Protein AF-A0A0Q5P008-F1 (afdb_monomer)

Radius of gyration: 14.78 Å; Cα contacts (8 Å, |Δi|>4): 80; chains: 1; bounding box: 42×21×34 Å

Structure (mmCIF, N/CA/C/O backbone):
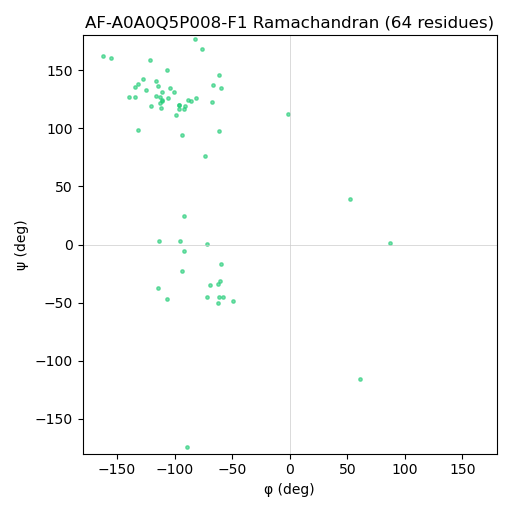data_AF-A0A0Q5P008-F1
#
_entry.id   AF-A0A0Q5P008-F1
#
loop_
_atom_site.group_PDB
_atom_site.id
_atom_site.type_symbol
_atom_site.label_atom_id
_atom_site.label_alt_id
_atom_site.label_comp_id
_atom_site.label_asym_id
_atom_site.label_entity_id
_atom_site.label_seq_id
_atom_site.pdbx_PDB_ins_code
_atom_site.Cartn_x
_atom_site.Cartn_y
_atom_site.Cartn_z
_atom_site.occupancy
_atom_site.B_iso_or_equiv
_atom_site.auth_seq_id
_atom_site.auth_comp_id
_atom_site.auth_asym_id
_atom_site.auth_atom_id
_atom_site.pdbx_PDB_model_num
ATOM 1 N N . MET A 1 1 ? -8.260 -5.248 -5.986 1.00 84.25 1 MET A N 1
ATOM 2 C CA . MET A 1 1 ? -8.302 -3.780 -5.787 1.00 84.25 1 MET A CA 1
ATOM 3 C C . MET A 1 1 ? -9.718 -3.258 -5.966 1.00 84.25 1 MET A C 1
ATOM 5 O O . MET A 1 1 ? -10.380 -3.662 -6.918 1.00 84.25 1 MET A O 1
ATOM 9 N N . HIS A 1 2 ? -10.176 -2.377 -5.073 1.00 92.00 2 HIS A N 1
ATOM 10 C CA . HIS A 1 2 ? -11.498 -1.746 -5.159 1.00 92.00 2 HIS A CA 1
ATOM 11 C C . HIS A 1 2 ? -11.639 -0.904 -6.453 1.00 92.00 2 HIS A C 1
ATOM 13 O O . HIS A 1 2 ? -10.651 -0.310 -6.885 1.00 92.00 2 HIS A O 1
ATOM 19 N N . PRO A 1 3 ? -12.822 -0.814 -7.096 1.00 93.38 3 PRO A N 1
ATOM 20 C CA . PRO A 1 3 ? -13.000 -0.019 -8.320 1.00 93.38 3 PRO A CA 1
ATOM 21 C C . PRO A 1 3 ? -12.711 1.478 -8.146 1.00 93.38 3 PRO A C 1
ATOM 23 O O . PRO A 1 3 ? -12.216 2.115 -9.065 1.00 93.38 3 PRO A O 1
ATOM 26 N N . LYS A 1 4 ? -12.965 2.028 -6.951 1.00 95.00 4 LYS A N 1
ATOM 27 C CA . LYS A 1 4 ? -12.655 3.426 -6.591 1.00 95.00 4 LYS A CA 1
ATOM 28 C C . LYS A 1 4 ? -11.271 3.598 -5.951 1.00 95.00 4 LYS A C 1
ATOM 30 O O . LYS A 1 4 ? -11.090 4.486 -5.127 1.00 95.00 4 LYS A O 1
ATOM 3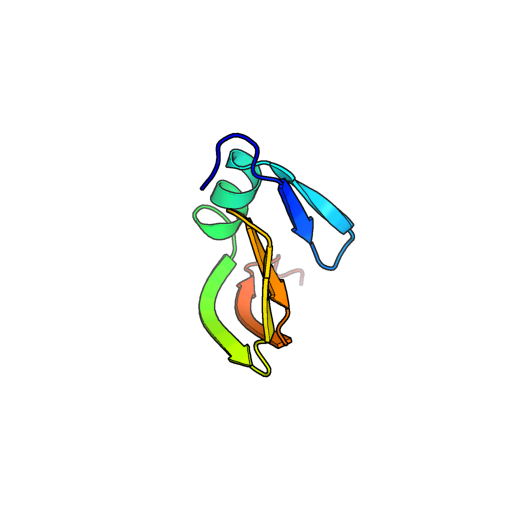5 N N . PHE A 1 5 ? -10.336 2.692 -6.226 1.00 95.69 5 PHE A N 1
ATOM 36 C CA . PHE A 1 5 ? -8.986 2.787 -5.677 1.00 95.69 5 PHE A CA 1
ATOM 37 C C . PHE A 1 5 ? -8.312 4.095 -6.112 1.00 95.69 5 PHE A C 1
ATOM 39 O O . PHE A 1 5 ? -8.353 4.454 -7.291 1.00 95.69 5 PHE A O 1
ATOM 46 N N . CYS A 1 6 ? -7.683 4.762 -5.148 1.00 95.62 6 CYS A N 1
ATOM 47 C CA . CYS A 1 6 ? -6.870 5.950 -5.340 1.00 95.62 6 CYS A CA 1
ATOM 48 C C . CYS A 1 6 ? -5.583 5.781 -4.533 1.00 95.62 6 CYS A C 1
ATOM 50 O O . CYS A 1 6 ? -5.633 5.331 -3.385 1.00 95.62 6 CYS A O 1
ATOM 52 N N . TRP A 1 7 ? -4.450 6.126 -5.134 1.00 95.62 7 TRP A N 1
ATOM 53 C CA . TRP A 1 7 ? -3.148 6.104 -4.482 1.00 95.62 7 TRP A CA 1
ATOM 54 C C . TRP A 1 7 ? -2.411 7.405 -4.737 1.00 95.62 7 TRP A C 1
ATOM 56 O O . TRP A 1 7 ? -2.402 7.898 -5.864 1.00 95.62 7 TRP A O 1
ATOM 66 N N . THR A 1 8 ? -1.771 7.924 -3.696 1.00 95.44 8 THR A N 1
ATOM 67 C CA . THR A 1 8 ? -0.933 9.117 -3.768 1.00 95.44 8 THR A CA 1
ATOM 68 C C . THR A 1 8 ? 0.513 8.709 -3.528 1.00 95.44 8 THR A C 1
ATOM 70 O O . THR A 1 8 ? 0.807 8.052 -2.530 1.00 95.44 8 THR A O 1
ATOM 73 N N . SER A 1 9 ? 1.412 9.087 -4.436 1.00 91.06 9 SER A N 1
ATOM 74 C CA . SER A 1 9 ? 2.837 8.780 -4.315 1.00 91.06 9 SER A CA 1
ATOM 75 C C . SER A 1 9 ? 3.534 9.669 -3.289 1.00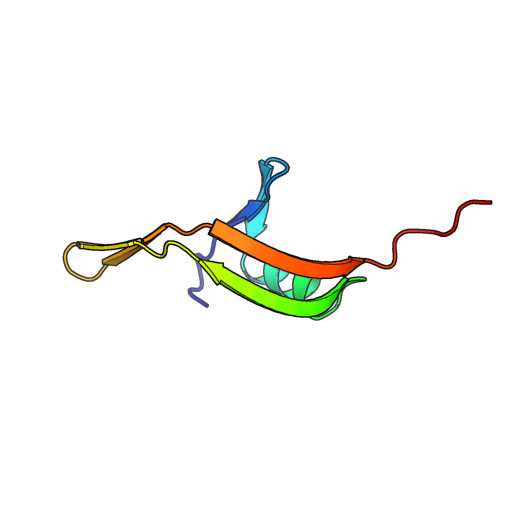 91.06 9 SER A C 1
ATOM 77 O O . SER A 1 9 ? 3.028 10.720 -2.897 1.00 91.06 9 SER A O 1
ATOM 79 N N . HIS A 1 10 ? 4.769 9.311 -2.934 1.00 88.44 10 HIS A N 1
ATOM 80 C CA . HIS A 1 10 ? 5.652 10.174 -2.142 1.00 88.44 10 HIS A CA 1
ATOM 81 C C . HIS A 1 10 ? 5.953 11.530 -2.816 1.00 88.44 10 HIS A C 1
ATOM 83 O O . HIS A 1 10 ? 6.415 12.450 -2.148 1.00 88.44 10 HIS A O 1
ATOM 89 N N . LYS A 1 11 ? 5.697 11.668 -4.127 1.00 91.69 11 LYS A N 1
ATOM 90 C CA . LYS A 1 11 ? 5.828 12.925 -4.885 1.00 91.69 11 LYS A CA 1
ATOM 91 C C . LYS A 1 11 ? 4.526 13.732 -4.937 1.00 91.69 11 LYS A C 1
ATOM 93 O O . LYS A 1 11 ? 4.524 14.839 -5.462 1.00 91.69 11 LYS A O 1
ATOM 98 N N . GLY A 1 12 ? 3.426 13.188 -4.412 1.00 94.19 12 GLY A N 1
ATOM 99 C CA . GLY A 1 12 ? 2.094 13.792 -4.476 1.00 94.19 12 GLY A CA 1
ATOM 100 C C . GLY A 1 12 ? 1.297 13.449 -5.739 1.00 94.19 12 GLY A C 1
ATOM 101 O O . GLY A 1 12 ? 0.161 13.902 -5.874 1.00 94.19 12 GLY A O 1
ATOM 102 N N . ASP A 1 13 ? 1.849 12.636 -6.644 1.00 92.81 13 ASP A N 1
ATOM 103 C CA . ASP A 1 13 ? 1.143 12.185 -7.847 1.00 92.81 13 ASP A CA 1
ATOM 104 C C . ASP A 1 13 ? -0.029 11.274 -7.471 1.00 92.81 13 ASP A C 1
ATOM 106 O O . ASP A 1 13 ? 0.123 10.387 -6.628 1.00 92.81 13 ASP A O 1
ATOM 110 N N . GLN A 1 14 ? -1.178 11.451 -8.124 1.00 95.62 14 GLN A N 1
ATOM 111 C CA . GLN A 1 14 ? -2.369 10.635 -7.885 1.00 95.62 14 GLN A CA 1
ATOM 112 C C . GLN A 1 14 ? -2.592 9.614 -8.997 1.00 95.62 14 GLN A C 1
ATOM 114 O O . GLN A 1 14 ? -2.552 9.931 -10.187 1.00 95.62 14 GLN A O 1
ATOM 119 N N . PHE A 1 15 ? -2.900 8.387 -8.592 1.00 93.69 15 PHE A N 1
ATOM 120 C CA . PHE A 1 15 ? -3.142 7.264 -9.482 1.00 93.69 15 PHE A CA 1
ATOM 121 C C . PHE A 1 15 ? -4.504 6.654 -9.188 1.00 93.69 15 PHE A C 1
ATOM 123 O O . PHE A 1 15 ? -4.848 6.370 -8.039 1.00 93.69 15 PHE A O 1
ATOM 130 N N . ASN A 1 16 ? -5.266 6.410 -10.251 1.00 95.06 16 ASN A N 1
ATOM 131 C CA . ASN A 1 16 ? -6.435 5.551 -10.171 1.00 95.06 16 ASN A CA 1
ATOM 132 C C . ASN A 1 16 ? -5.994 4.081 -10.268 1.00 95.06 16 ASN A C 1
ATOM 134 O O . ASN A 1 16 ? -4.818 3.772 -10.475 1.00 95.06 16 ASN A O 1
ATOM 138 N N . ARG A 1 17 ? -6.949 3.158 -10.141 1.00 92.88 17 ARG A N 1
ATOM 139 C CA . ARG A 1 17 ? -6.687 1.715 -10.237 1.00 92.88 17 ARG A CA 1
ATOM 140 C C . ARG A 1 17 ? -5.861 1.322 -11.469 1.00 92.88 17 ARG A C 1
ATOM 142 O O . ARG A 1 17 ? -4.923 0.544 -11.338 1.00 92.88 17 ARG A O 1
ATOM 149 N N . GLU A 1 18 ? -6.225 1.800 -12.653 1.00 92.50 18 GLU A N 1
ATOM 150 C CA . GLU A 1 18 ? -5.599 1.376 -13.910 1.00 92.50 18 GLU A CA 1
ATOM 151 C C . GLU A 1 18 ? -4.184 1.934 -14.052 1.00 92.50 18 GLU A C 1
ATOM 153 O O . GLU A 1 18 ? -3.258 1.193 -14.385 1.00 92.50 18 GLU A O 1
ATOM 158 N N . THR A 1 19 ? -3.992 3.222 -13.752 1.00 90.69 19 THR A N 1
ATOM 159 C CA . THR A 1 19 ? -2.673 3.858 -13.856 1.00 90.69 19 THR A CA 1
ATOM 160 C C . THR A 1 19 ? -1.709 3.343 -12.793 1.00 90.69 19 THR A C 1
ATOM 162 O O . THR A 1 19 ? -0.527 3.159 -13.088 1.00 90.69 19 THR A O 1
ATOM 165 N N . TYR A 1 20 ? -2.208 3.028 -11.594 1.00 90.62 20 TYR A N 1
ATOM 166 C CA . TYR A 1 20 ? -1.417 2.372 -10.556 1.00 90.62 20 TYR A CA 1
ATOM 167 C C . TYR A 1 20 ? -0.947 0.984 -11.006 1.00 90.62 20 TYR A C 1
ATOM 169 O O . TYR A 1 20 ? 0.244 0.689 -10.925 1.00 90.62 20 TYR A O 1
ATOM 177 N N . LEU A 1 21 ? -1.855 0.141 -11.514 1.00 89.94 21 LEU A N 1
ATOM 178 C CA . LEU A 1 21 ? -1.499 -1.208 -11.965 1.00 89.94 21 LEU A CA 1
ATOM 179 C C . LEU A 1 21 ? -0.484 -1.169 -13.109 1.00 89.94 21 LEU A C 1
ATOM 181 O O . LEU A 1 21 ? 0.524 -1.866 -13.041 1.00 89.94 21 LEU A O 1
ATOM 185 N N . ARG A 1 22 ? -0.687 -0.302 -14.108 1.00 87.00 22 ARG A N 1
ATOM 186 C CA . ARG A 1 22 ? 0.261 -0.142 -15.220 1.00 87.00 22 ARG A CA 1
ATOM 187 C C . ARG A 1 22 ? 1.659 0.240 -14.730 1.00 87.00 22 ARG A C 1
ATOM 189 O O . ARG A 1 22 ? 2.635 -0.359 -15.159 1.00 87.00 22 ARG A O 1
ATOM 196 N N . SER A 1 23 ? 1.756 1.195 -13.804 1.00 81.25 23 SER A N 1
ATOM 197 C CA . SER A 1 23 ? 3.039 1.649 -13.245 1.00 81.25 23 SER A CA 1
ATOM 198 C C . SER A 1 23 ? 3.796 0.544 -12.494 1.00 81.25 23 SER A C 1
ATOM 200 O O . SER A 1 23 ? 5.026 0.491 -12.528 1.00 81.25 23 SER A O 1
ATOM 202 N N . ASN A 1 24 ? 3.063 -0.352 -11.828 1.00 80.50 24 ASN A N 1
ATOM 203 C CA . ASN A 1 24 ? 3.647 -1.384 -10.972 1.00 80.50 24 ASN A CA 1
ATOM 204 C C . ASN A 1 24 ? 3.878 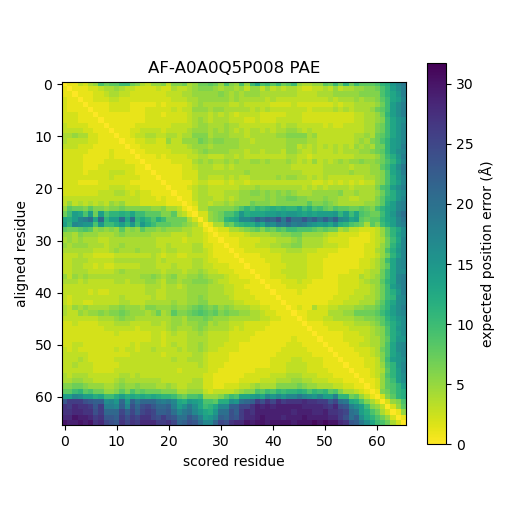-2.728 -11.676 1.00 80.50 24 ASN A C 1
ATOM 206 O O . ASN A 1 24 ? 4.700 -3.504 -11.204 1.00 80.50 24 ASN A O 1
ATOM 210 N N . ILE A 1 25 ? 3.164 -3.009 -12.770 1.00 79.88 25 ILE A N 1
ATOM 211 C CA . ILE A 1 25 ? 3.190 -4.318 -13.447 1.00 79.88 25 ILE A CA 1
ATOM 212 C C . ILE A 1 25 ? 3.791 -4.226 -14.854 1.00 79.88 25 ILE A C 1
ATOM 214 O O . ILE A 1 25 ? 4.497 -5.131 -15.281 1.00 79.88 25 ILE A O 1
ATOM 218 N N . GLU A 1 26 ? 3.518 -3.142 -15.581 1.00 68.75 26 GLU A N 1
ATOM 219 C CA . GLU A 1 26 ? 3.866 -2.989 -17.005 1.00 68.75 26 GLU A CA 1
ATOM 220 C C . GLU A 1 26 ? 4.926 -1.894 -17.235 1.00 68.75 26 GLU A C 1
ATOM 222 O O . GLU A 1 26 ? 5.258 -1.562 -18.373 1.00 68.75 26 GLU A O 1
ATOM 227 N N . GLY A 1 27 ? 5.422 -1.287 -16.155 1.00 66.06 27 GLY A N 1
ATOM 228 C CA . GLY A 1 27 ? 6.330 -0.145 -16.183 1.00 66.06 27 GLY A CA 1
ATOM 229 C C . GLY A 1 27 ? 7.814 -0.513 -16.233 1.00 66.06 27 GLY A C 1
ATOM 230 O O . GLY A 1 27 ? 8.214 -1.668 -16.301 1.00 66.06 27 GLY A O 1
ATOM 231 N N . GLN A 1 28 ? 8.657 0.515 -16.131 1.00 77.56 28 GLN A N 1
ATOM 232 C CA . GLN A 1 28 ? 10.120 0.406 -16.027 1.00 77.56 28 GLN A CA 1
ATOM 233 C C . GL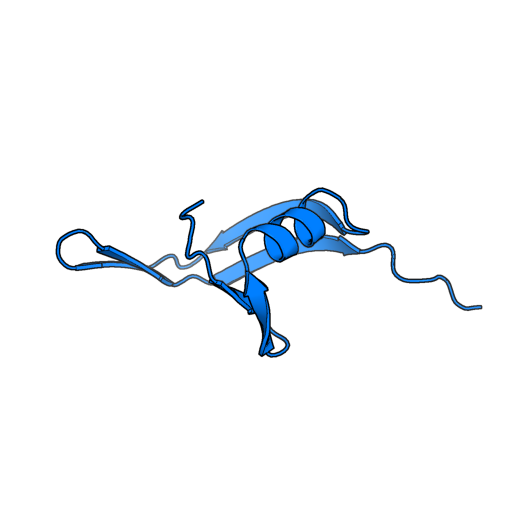N A 1 28 ? 10.603 -0.123 -14.663 1.00 77.56 28 GLN A C 1
ATOM 235 O O . GLN A 1 28 ? 11.807 -0.207 -14.429 1.00 77.56 28 GLN A O 1
ATOM 240 N N . ASN A 1 29 ? 9.681 -0.429 -13.750 1.00 82.62 29 ASN A N 1
ATOM 241 C CA . ASN A 1 29 ? 9.975 -0.853 -12.390 1.00 82.62 29 ASN A CA 1
ATOM 242 C C . ASN A 1 29 ? 10.074 -2.375 -12.328 1.00 82.62 29 ASN A C 1
ATOM 244 O O . ASN A 1 29 ? 9.105 -3.080 -12.599 1.00 82.62 29 ASN A O 1
ATOM 248 N N . THR A 1 30 ? 11.238 -2.872 -11.929 1.00 87.31 30 THR A N 1
ATOM 249 C CA . THR A 1 30 ? 11.430 -4.267 -11.532 1.00 87.31 30 THR A CA 1
ATOM 250 C C . THR A 1 30 ? 11.398 -4.328 -10.011 1.00 87.31 30 THR A C 1
ATOM 252 O O . THR A 1 30 ? 12.284 -3.784 -9.352 1.00 87.31 30 THR A O 1
ATOM 255 N N . TRP A 1 31 ? 10.353 -4.950 -9.472 1.00 89.62 31 TRP A N 1
ATOM 256 C CA . TRP A 1 31 ? 10.168 -5.159 -8.038 1.00 89.62 31 TRP A CA 1
ATOM 257 C C . TRP A 1 31 ? 10.972 -6.369 -7.565 1.00 89.62 31 TRP A C 1
ATOM 259 O O . TRP A 1 31 ? 10.797 -7.463 -8.105 1.00 89.62 31 TRP A O 1
ATOM 269 N N . HIS A 1 32 ? 11.806 -6.185 -6.542 1.00 92.44 32 HIS A N 1
ATOM 270 C CA . HIS A 1 32 ? 12.593 -7.267 -5.938 1.00 92.44 32 HIS A CA 1
ATOM 271 C C . HIS A 1 32 ? 12.038 -7.664 -4.577 1.00 92.44 32 HIS A C 1
ATOM 273 O O . HIS A 1 32 ? 11.842 -8.848 -4.303 1.00 92.44 32 HIS A O 1
ATOM 279 N N . ALA A 1 33 ? 11.746 -6.672 -3.736 1.00 94.56 33 ALA A N 1
ATOM 280 C CA . ALA A 1 33 ? 11.172 -6.882 -2.418 1.00 94.56 33 ALA A CA 1
ATOM 281 C C . ALA A 1 33 ? 10.395 -5.651 -1.944 1.00 94.56 33 ALA A C 1
ATOM 283 O O . ALA A 1 33 ? 10.603 -4.530 -2.404 1.00 94.56 33 ALA A O 1
ATOM 284 N N . GLN A 1 34 ? 9.516 -5.880 -0.975 1.00 96.12 34 GLN A N 1
ATOM 285 C CA . GLN A 1 34 ? 8.901 -4.834 -0.174 1.00 96.12 34 GLN A CA 1
ATOM 286 C C . GLN A 1 34 ? 8.848 -5.330 1.268 1.00 96.12 34 GLN A C 1
ATOM 288 O O . GLN A 1 34 ? 8.346 -6.429 1.529 1.00 96.12 34 GLN A O 1
ATOM 293 N N . THR A 1 35 ? 9.371 -4.539 2.199 1.00 97.88 35 THR A N 1
ATOM 294 C CA . THR A 1 35 ? 9.304 -4.837 3.633 1.00 97.88 35 THR A CA 1
ATOM 295 C C . THR A 1 35 ? 8.455 -3.795 4.345 1.00 97.88 35 THR A C 1
ATOM 297 O O . THR A 1 35 ? 8.545 -2.597 4.075 1.00 97.88 35 THR A O 1
ATOM 300 N N . LEU A 1 36 ? 7.594 -4.276 5.242 1.00 98.12 36 LEU A N 1
ATOM 301 C CA . LEU A 1 36 ? 6.742 -3.454 6.094 1.00 98.12 36 LEU A CA 1
ATOM 302 C C . LEU A 1 36 ? 7.210 -3.628 7.534 1.00 98.12 36 LEU A C 1
ATOM 304 O O . LEU A 1 36 ? 7.207 -4.737 8.069 1.00 98.12 36 LEU A O 1
ATOM 308 N N . GLU A 1 37 ? 7.574 -2.523 8.162 1.00 98.00 37 GLU A N 1
ATOM 30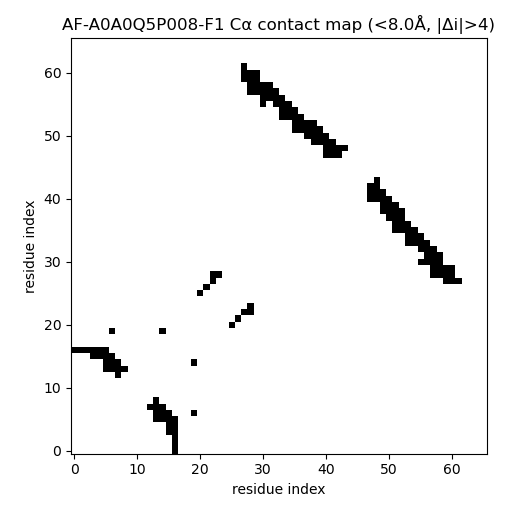9 C CA . GLU A 1 37 ? 8.009 -2.464 9.550 1.00 98.00 37 GLU A CA 1
ATOM 310 C C . GLU A 1 37 ? 7.107 -1.518 10.341 1.00 98.00 37 GLU A C 1
ATOM 312 O O . GLU A 1 37 ? 6.437 -0.653 9.775 1.00 98.00 37 GLU A O 1
ATOM 317 N N . GLN A 1 38 ? 7.089 -1.681 11.668 1.00 97.56 38 GLN A N 1
ATOM 318 C CA . GLN A 1 38 ? 6.314 -0.819 12.572 1.00 97.56 38 GLN A CA 1
ATOM 319 C C . GLN A 1 38 ? 4.837 -0.707 12.153 1.00 97.56 38 GLN A C 1
ATOM 321 O O . GLN A 1 38 ? 4.246 0.368 12.195 1.00 97.56 38 GLN A O 1
ATOM 326 N N . ALA A 1 39 ? 4.261 -1.820 11.690 1.00 97.62 39 ALA A N 1
ATOM 327 C CA . ALA A 1 39 ? 2.886 -1.850 11.229 1.00 97.62 39 ALA A CA 1
ATOM 328 C C . ALA A 1 39 ? 1.918 -1.634 12.398 1.00 97.62 39 ALA A C 1
ATOM 330 O O . ALA A 1 39 ? 1.905 -2.412 13.353 1.00 97.62 39 ALA A O 1
ATOM 331 N N . ASP A 1 40 ? 1.087 -0.607 12.276 1.00 98.38 40 ASP A N 1
ATOM 332 C CA . ASP A 1 40 ? -0.034 -0.316 13.159 1.00 98.38 40 ASP A CA 1
ATOM 333 C C . ASP A 1 40 ? -1.338 -0.416 12.364 1.00 98.38 40 ASP A C 1
ATOM 335 O O . ASP A 1 40 ? -1.479 0.173 11.286 1.00 98.38 40 ASP A O 1
ATOM 339 N N . ILE A 1 41 ? -2.278 -1.207 12.880 1.00 97.88 41 ILE A N 1
ATOM 340 C CA . ILE A 1 41 ? -3.562 -1.475 12.235 1.00 97.88 41 ILE A CA 1
ATOM 341 C C . ILE A 1 41 ? -4.672 -1.025 13.172 1.00 97.88 41 ILE A C 1
ATOM 343 O O . ILE A 1 41 ? -4.854 -1.583 14.253 1.00 97.88 41 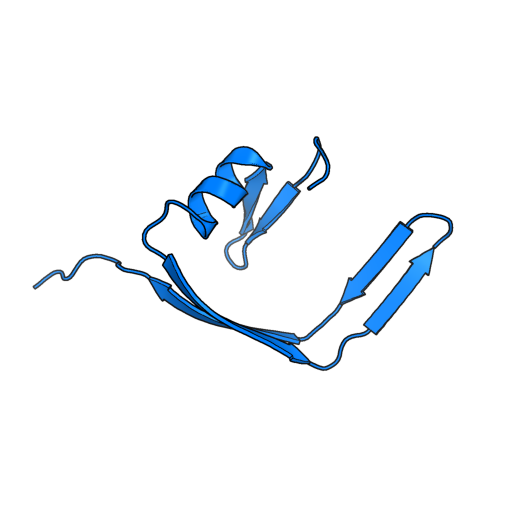ILE A O 1
ATOM 347 N N . THR A 1 42 ? -5.476 -0.077 12.706 1.00 98.50 42 THR A N 1
ATOM 348 C CA . THR A 1 42 ? -6.687 0.370 13.395 1.00 98.50 42 THR A CA 1
ATOM 349 C C . THR A 1 42 ? -7.918 -0.065 12.603 1.00 98.50 42 THR A C 1
ATOM 351 O O . THR A 1 42 ? -8.058 0.280 11.431 1.00 98.50 42 THR A O 1
ATOM 354 N N . VAL A 1 43 ? -8.831 -0.806 13.235 1.00 98.19 43 VAL A N 1
ATOM 355 C CA . VAL A 1 43 ? -10.099 -1.252 12.627 1.00 98.19 43 VAL A CA 1
ATOM 356 C C . VAL A 1 43 ? -11.247 -0.360 13.100 1.00 98.19 43 VAL A C 1
ATOM 358 O O . VAL A 1 43 ? -11.404 -0.124 14.296 1.00 98.19 43 VAL A O 1
ATOM 361 N N . ILE A 1 44 ? -12.060 0.126 12.162 1.00 97.69 44 ILE A N 1
ATOM 362 C CA . ILE A 1 44 ? -13.195 1.028 12.386 1.00 97.69 44 ILE A CA 1
ATOM 363 C C . ILE A 1 44 ? -14.398 0.472 11.622 1.00 97.69 44 ILE A C 1
ATOM 365 O O . ILE A 1 44 ? -14.530 0.675 10.417 1.00 97.69 44 ILE A O 1
ATOM 369 N N . GLY A 1 45 ? -15.286 -0.237 12.322 1.00 97.12 45 GLY A N 1
ATOM 370 C CA . GLY A 1 45 ? -16.436 -0.887 11.692 1.00 97.12 45 GLY A CA 1
ATOM 371 C C . GLY A 1 45 ? -15.995 -1.930 10.663 1.00 97.12 45 GLY A C 1
ATOM 372 O O . GLY A 1 45 ? -15.372 -2.926 11.023 1.00 97.12 45 GLY A O 1
ATOM 373 N N . ASP A 1 46 ? -16.319 -1.693 9.393 1.00 97.06 46 ASP A N 1
ATOM 374 C CA . ASP A 1 46 ? -15.943 -2.522 8.241 1.00 97.06 46 ASP A CA 1
ATOM 375 C C . ASP A 1 46 ? -14.670 -2.036 7.516 1.00 97.06 46 ASP A C 1
ATOM 377 O O . ASP A 1 46 ? -14.259 -2.623 6.512 1.00 97.06 46 ASP A O 1
ATOM 381 N N . MET A 1 47 ? -14.026 -0.981 8.024 1.00 97.00 47 MET A N 1
ATOM 382 C CA . MET A 1 47 ? -12.800 -0.398 7.481 1.00 97.00 47 MET A CA 1
ATOM 383 C C . MET A 1 47 ? -11.589 -0.730 8.358 1.00 97.00 47 MET A C 1
ATOM 385 O O . MET A 1 47 ? -11.695 -0.840 9.577 1.00 97.00 47 MET A O 1
ATOM 389 N N . ALA A 1 48 ? -10.409 -0.818 7.746 1.00 97.56 48 ALA A N 1
ATOM 390 C CA . ALA A 1 48 ? -9.136 -0.818 8.457 1.00 97.56 48 ALA A CA 1
ATOM 391 C C . ALA A 1 48 ? -8.195 0.245 7.877 1.00 97.56 48 ALA A C 1
ATOM 393 O O . ALA A 1 48 ? -8.151 0.448 6.661 1.00 97.56 48 ALA A O 1
ATOM 394 N N . VAL A 1 49 ? -7.434 0.897 8.754 1.00 97.56 49 VAL A N 1
ATOM 395 C CA . VAL A 1 49 ? -6.329 1.795 8.412 1.00 97.56 49 VAL A CA 1
ATOM 396 C C . VAL A 1 49 ? -5.033 1.114 8.831 1.00 97.56 49 VAL A C 1
ATOM 398 O O . VAL A 1 49 ? -4.886 0.733 9.989 1.00 97.56 49 VAL A O 1
ATOM 401 N N . LEU A 1 50 ? -4.108 0.962 7.884 1.00 97.81 50 LEU A N 1
ATOM 402 C CA . LEU A 1 50 ? -2.746 0.491 8.119 1.00 97.81 50 LEU A CA 1
ATOM 403 C C . LEU A 1 50 ? -1.798 1.684 8.005 1.00 97.81 50 LEU A C 1
ATOM 405 O O . LEU A 1 50 ? -1.780 2.355 6.970 1.00 97.81 50 LEU A O 1
ATOM 409 N N . THR A 1 51 ? -0.984 1.906 9.030 1.00 98.06 51 THR A N 1
ATOM 410 C CA . THR A 1 51 ? 0.203 2.765 8.944 1.00 98.06 51 THR A CA 1
ATOM 411 C C . THR A 1 51 ? 1.444 1.912 9.179 1.00 98.06 51 THR A C 1
ATOM 413 O O . THR A 1 51 ? 1.409 0.960 9.950 1.00 98.06 51 THR A O 1
ATOM 416 N N . CYS A 1 52 ? 2.520 2.171 8.445 1.00 98.19 52 CYS A N 1
ATOM 417 C CA . CYS A 1 52 ? 3.768 1.420 8.565 1.00 98.19 52 CYS A CA 1
ATOM 418 C C . CYS A 1 52 ? 4.921 2.208 7.944 1.00 98.19 52 CYS A C 1
ATOM 420 O O . CYS A 1 52 ? 4.704 3.123 7.142 1.00 98.19 52 CYS A O 1
ATOM 422 N N . LEU A 1 53 ? 6.144 1.819 8.297 1.00 98.12 53 LEU A N 1
ATOM 423 C CA . LEU A 1 53 ? 7.334 2.167 7.537 1.00 98.12 53 LEU A CA 1
ATOM 424 C C . LEU A 1 53 ? 7.506 1.131 6.422 1.00 98.12 53 LEU A C 1
ATOM 426 O O . LEU A 1 53 ? 7.589 -0.065 6.696 1.00 98.12 53 LEU A O 1
ATOM 430 N N . VAL A 1 54 ? 7.557 1.591 5.173 1.00 96.94 54 VAL A N 1
ATOM 431 C CA . VAL A 1 54 ? 7.734 0.726 4.001 1.00 96.94 54 VAL A CA 1
ATOM 432 C C . VAL A 1 54 ? 9.109 0.967 3.395 1.00 96.94 54 VAL A C 1
ATOM 434 O O . VAL A 1 54 ? 9.478 2.117 3.154 1.00 96.94 54 VAL A O 1
ATOM 437 N N . THR A 1 55 ? 9.842 -0.112 3.122 1.00 96.94 55 THR A N 1
ATOM 438 C CA . THR A 1 55 ? 11.026 -0.078 2.256 1.00 96.94 55 THR A CA 1
ATOM 439 C C . THR A 1 55 ? 10.723 -0.841 0.973 1.00 96.94 55 THR A C 1
ATOM 441 O O . THR A 1 55 ? 10.466 -2.044 1.004 1.00 96.94 55 THR A O 1
ATOM 444 N N . ASP A 1 56 ? 10.768 -0.124 -0.148 1.00 94.00 56 ASP A N 1
ATOM 445 C CA . ASP A 1 56 ? 10.607 -0.673 -1.491 1.00 94.00 56 ASP A CA 1
ATOM 446 C C . ASP A 1 56 ? 11.991 -0.930 -2.106 1.00 94.00 56 ASP A C 1
ATOM 448 O O . ASP A 1 56 ? 12.753 0.012 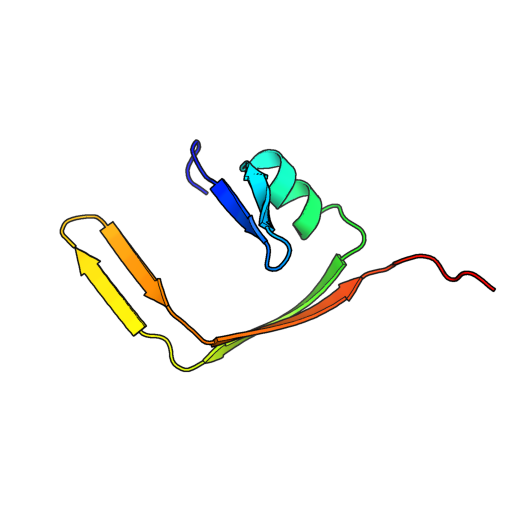-2.336 1.00 94.00 56 ASP A O 1
ATOM 452 N N . ASP A 1 57 ? 12.317 -2.193 -2.392 1.00 94.56 57 ASP A N 1
ATOM 453 C CA . ASP A 1 57 ? 13.481 -2.562 -3.203 1.00 94.56 57 ASP A CA 1
ATOM 454 C C . ASP A 1 57 ? 13.031 -2.717 -4.658 1.00 94.56 57 ASP A C 1
ATOM 456 O O . ASP A 1 57 ? 12.491 -3.748 -5.082 1.00 94.56 57 ASP A O 1
ATOM 460 N N . VAL A 1 58 ? 13.193 -1.626 -5.404 1.00 91.00 58 VAL A N 1
ATOM 461 C CA . VAL A 1 58 ? 12.717 -1.494 -6.777 1.00 91.00 58 VAL A CA 1
ATOM 462 C C . VAL A 1 58 ? 13.812 -0.894 -7.632 1.00 91.00 58 VAL A C 1
ATOM 464 O O . VAL A 1 58 ? 14.333 0.188 -7.359 1.00 91.00 58 VAL A O 1
ATOM 467 N N . THR A 1 59 ? 14.128 -1.572 -8.729 1.00 90.31 59 THR A N 1
ATOM 468 C CA . THR A 1 59 ? 14.958 -0.994 -9.784 1.00 90.31 59 THR A CA 1
ATOM 469 C C . THR A 1 59 ? 14.064 -0.333 -10.818 1.00 90.31 59 THR A C 1
ATOM 471 O O . THR A 1 59 ? 13.291 -1.006 -11.494 1.00 90.31 59 THR A O 1
ATOM 474 N N . THR A 1 60 ? 14.191 0.980 -10.977 1.00 83.75 60 THR A N 1
ATOM 475 C CA . THR A 1 60 ? 13.538 1.720 -12.061 1.00 83.75 60 THR A CA 1
ATOM 476 C C . THR A 1 60 ? 14.513 1.892 -13.219 1.00 83.75 60 THR A C 1
ATOM 478 O O . THR A 1 60 ? 15.557 2.524 -13.071 1.00 83.75 60 THR A O 1
ATOM 481 N N . MET A 1 61 ? 14.166 1.379 -14.397 1.00 73.38 61 MET A N 1
ATOM 482 C CA . MET A 1 61 ? 14.902 1.637 -15.636 1.00 73.38 61 MET A CA 1
ATOM 483 C C . MET A 1 61 ? 14.625 3.066 -16.129 1.00 73.38 61 MET A C 1
ATOM 485 O O . MET A 1 61 ? 13.860 3.270 -17.066 1.00 73.38 61 MET A O 1
ATOM 489 N N . GLY A 1 62 ? 15.235 4.061 -15.484 1.00 59.50 62 GLY A N 1
ATOM 490 C CA . GLY A 1 62 ? 15.271 5.449 -15.945 1.00 59.50 62 GLY A CA 1
ATOM 491 C C . GLY A 1 62 ? 16.563 5.729 -16.715 1.00 59.50 62 GLY A C 1
ATOM 492 O O . GLY A 1 62 ? 17.642 5.548 -16.165 1.00 59.50 62 GLY A O 1
ATOM 493 N N . SER A 1 63 ? 16.426 6.129 -17.984 1.00 50.31 63 SER A N 1
ATOM 494 C CA . SER A 1 63 ? 17.441 6.576 -18.954 1.00 50.31 63 SER A CA 1
ATOM 495 C C . SER A 1 63 ? 18.897 6.641 -18.463 1.00 50.31 63 SER A C 1
ATOM 497 O O . SER A 1 63 ? 19.265 7.548 -17.718 1.00 50.31 63 SER A O 1
ATOM 499 N N . GLN A 1 64 ? 19.765 5.773 -19.000 1.00 36.12 64 GLN A N 1
ATOM 500 C CA . GLN A 1 64 ? 21.177 6.135 -19.144 1.00 36.12 64 GLN A CA 1
ATOM 501 C C . GLN A 1 64 ? 21.247 7.353 -20.074 1.00 36.12 64 GLN A C 1
ATOM 503 O O . GLN A 1 64 ? 21.176 7.205 -21.292 1.00 36.12 64 GLN A O 1
ATOM 508 N N . ASN A 1 65 ? 21.352 8.552 -19.510 1.00 39.56 65 ASN A N 1
ATOM 509 C CA . ASN A 1 65 ? 21.969 9.659 -20.225 1.00 39.56 65 ASN A CA 1
ATOM 510 C C . ASN A 1 65 ? 23.471 9.605 -19.938 1.00 39.56 65 ASN A C 1
ATOM 512 O O . ASN A 1 65 ? 23.880 9.552 -18.777 1.00 39.56 65 ASN A O 1
ATOM 516 N N . GLN A 1 66 ? 24.233 9.548 -21.034 1.00 33.56 66 GLN A N 1
ATOM 517 C CA . GLN A 1 66 ? 25.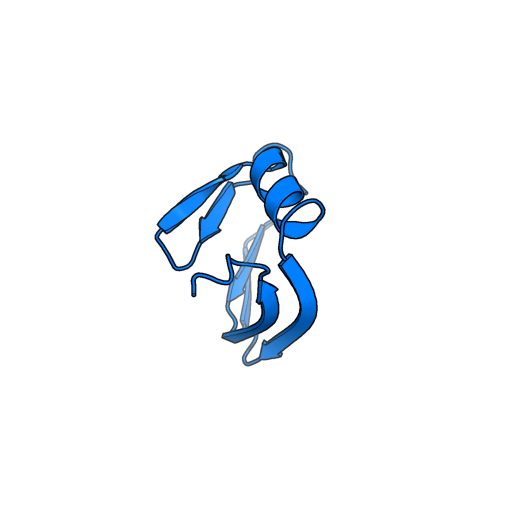656 9.879 -21.124 1.00 33.56 66 GLN A CA 1
ATOM 518 C C . GLN A 1 66 ? 25.970 11.234 -20.492 1.00 33.56 66 GLN A C 1
ATOM 520 O O . GLN A 1 66 ? 25.094 12.129 -20.559 1.00 33.56 66 GLN A O 1
#

Solvent-accessible surface area (backbone atoms only — not comparable to full-atom values): 4304 Å² total; per-residue (Å²): 132,62,90,85,37,72,47,70,46,101,84,66,52,77,30,46,51,67,59,44,47,42,52,67,73,73,42,58,44,48,78,77,50,75,48,78,40,82,73,44,77,50,76,56,92,96,44,74,49,77,48,61,50,76,50,76,45,62,51,65,73,68,78,92,74,131

pLDDT: mean 88.3, std 14.8, range [33.56, 98.5]

Nearest PDB structures (foldseek):
  2r4i-assembly1_B  TM=8.776E-01  e=1.714E-01  Cytophaga hutchinsonii ATCC 33406
  8y3r-assembly1_A  TM=3.112E-01  e=2.603E+00  African swine fever virus

Secondary structure (DSSP, 8-state):
--TT-EEE-TT--EEEHHHHHHHHHSSSEEEEEEEEEEEEEEEETTEEEEEEEEEEEEEE------

Sequence (66 aa):
MHPKFCWTSHKGDQFNRETYLRSNIEGQNTWHAQTLEQADITVIGDMAVLTCLVTDDVTTMGSQNQ

Mean predicted aligned error: 5.7 Å

Foldseek 3Di:
DDQQDWDADPVRDIDGPVRVCCCDPVAQKDFDDKDWAPWDWDDDPPDIDIDTDMDTPIDGPDDPDD